Protein AF-A0A259CX98-F1 (afdb_monomer_lite)

Radius of gyration: 14.45 Å; chains: 1; bounding box: 29×12×44 Å

Foldseek 3Di:
DDPDDDDDPDPTVDDQLPQLVVLCVVPPPCSNVVSVVVVVVVVVVVD

Sequence (47 aa):
MYKLIAFDAYGTLFDVYSISQLAEEFFPGNGQALALMWRDRQIEYTR

Secondary structure (DSSP, 8-state):
--S-----TBTTTB-TTTHHHHHHHHSTT-HHHHHHHHHHHHHHHT-

Structure (mmCIF, N/CA/C/O backbone):
data_AF-A0A259CX98-F1
#
_entry.id   AF-A0A259CX98-F1
#
loop_
_atom_site.group_PDB
_atom_site.id
_atom_site.type_symbol
_atom_site.label_atom_id
_atom_site.label_alt_id
_atom_site.label_comp_id
_atom_site.label_asym_id
_atom_site.label_entity_id
_atom_site.label_seq_id
_atom_site.pdbx_PDB_ins_code
_atom_site.Cartn_x
_atom_site.Cartn_y
_atom_site.Cartn_z
_atom_site.occupancy
_atom_site.B_iso_or_equiv
_atom_site.auth_seq_id
_atom_site.auth_comp_id
_atom_site.auth_asym_id
_atom_site.auth_atom_id
_atom_site.pdbx_PDB_model_num
ATOM 1 N N . MET A 1 1 ? 13.251 6.972 -31.310 1.00 85.44 1 MET A N 1
ATOM 2 C CA . MET A 1 1 ? 11.868 6.598 -30.944 1.00 85.44 1 MET A CA 1
ATOM 3 C C . MET A 1 1 ? 11.939 5.436 -29.970 1.00 85.44 1 MET A C 1
ATOM 5 O O . MET A 1 1 ? 12.585 4.443 -30.292 1.00 85.44 1 MET A O 1
ATOM 9 N N . TYR A 1 2 ? 11.364 5.580 -28.776 1.00 87.19 2 TYR A N 1
ATOM 10 C CA . TYR A 1 2 ? 11.301 4.480 -27.811 1.00 87.19 2 TYR A CA 1
ATOM 11 C C . TYR A 1 2 ? 10.316 3.417 -28.302 1.00 87.19 2 TYR A C 1
ATOM 13 O O . TYR A 1 2 ? 9.288 3.752 -28.885 1.00 87.19 2 TYR A O 1
ATOM 21 N N . LYS A 1 3 ? 10.657 2.141 -28.101 1.00 92.75 3 LYS A N 1
ATOM 22 C CA . LYS A 1 3 ? 9.833 1.001 -28.538 1.00 92.75 3 LYS A CA 1
ATOM 23 C C . LYS A 1 3 ? 8.877 0.506 -27.453 1.00 92.75 3 LYS A C 1
ATOM 25 O O . LYS A 1 3 ? 7.894 -0.146 -27.777 1.00 92.75 3 LYS A O 1
ATOM 30 N N . LEU A 1 4 ? 9.169 0.810 -26.188 1.00 96.00 4 LEU A N 1
ATOM 31 C CA . LEU A 1 4 ? 8.333 0.473 -25.042 1.00 96.00 4 LEU A CA 1
ATOM 32 C C . LEU A 1 4 ? 8.639 1.421 -23.881 1.00 96.00 4 LEU A C 1
ATOM 34 O O . LEU A 1 4 ? 9.764 1.913 -23.766 1.00 96.00 4 LEU A O 1
ATOM 38 N N . ILE A 1 5 ? 7.637 1.656 -23.037 1.00 94.31 5 ILE A N 1
ATOM 39 C CA . ILE A 1 5 ? 7.764 2.399 -21.783 1.00 94.31 5 ILE A CA 1
ATOM 40 C C . ILE A 1 5 ? 7.189 1.509 -20.687 1.00 94.31 5 ILE A C 1
ATOM 42 O O . ILE A 1 5 ? 6.054 1.050 -20.799 1.00 94.31 5 ILE A O 1
ATOM 46 N N . ALA A 1 6 ? 7.989 1.247 -19.660 1.00 95.75 6 ALA A N 1
ATOM 47 C CA . ALA A 1 6 ? 7.564 0.516 -18.477 1.00 95.75 6 ALA A CA 1
ATOM 48 C C . ALA A 1 6 ? 7.420 1.492 -17.310 1.00 95.75 6 ALA A C 1
ATOM 50 O O . ALA A 1 6 ? 8.224 2.415 -17.168 1.00 95.75 6 ALA A O 1
ATOM 51 N N . PHE A 1 7 ? 6.403 1.262 -16.489 1.00 96.69 7 PHE A N 1
ATOM 52 C CA . PHE A 1 7 ? 6.127 2.039 -15.291 1.00 96.69 7 PHE A CA 1
ATOM 53 C C . PHE A 1 7 ? 6.198 1.121 -14.084 1.00 96.69 7 PHE A C 1
ATOM 55 O O . PHE A 1 7 ? 5.765 -0.032 -14.149 1.00 96.69 7 PHE A O 1
ATOM 62 N N . ASP A 1 8 ? 6.720 1.655 -12.987 1.00 94.19 8 ASP A N 1
ATOM 63 C CA . ASP A 1 8 ? 6.513 1.036 -11.689 1.00 94.19 8 ASP A CA 1
ATOM 64 C C . ASP A 1 8 ? 5.012 1.042 -11.349 1.00 94.19 8 ASP A C 1
ATOM 66 O O . ASP A 1 8 ? 4.239 1.861 -11.850 1.00 94.19 8 ASP A O 1
ATOM 70 N N . ALA A 1 9 ? 4.575 0.102 -10.525 1.00 94.75 9 ALA A N 1
ATOM 71 C CA . ALA A 1 9 ? 3.172 -0.040 -10.178 1.00 94.75 9 ALA A CA 1
ATOM 72 C C . ALA A 1 9 ? 2.813 0.853 -8.980 1.00 94.75 9 ALA A C 1
ATOM 74 O O . ALA A 1 9 ? 2.044 1.807 -9.108 1.00 94.75 9 ALA A O 1
ATOM 75 N N . TYR A 1 10 ? 3.374 0.561 -7.806 1.00 93.62 10 TYR A N 1
ATOM 76 C CA . TYR A 1 10 ? 2.915 1.105 -6.525 1.00 93.62 10 TYR A CA 1
ATOM 77 C C . TYR A 1 10 ? 3.570 2.446 -6.190 1.00 93.62 10 TYR A C 1
ATOM 79 O O . TYR A 1 10 ? 4.728 2.503 -5.775 1.00 93.62 10 TYR A O 1
ATOM 87 N N . GLY A 1 11 ? 2.793 3.524 -6.290 1.00 90.69 11 GLY A N 1
ATOM 88 C CA . GLY A 1 11 ? 3.267 4.902 -6.145 1.00 90.69 11 GLY A CA 1
ATOM 89 C C . GLY A 1 11 ? 3.557 5.589 -7.482 1.00 90.69 11 GLY A C 1
ATOM 90 O O . GLY A 1 11 ? 3.939 6.754 -7.481 1.00 90.69 11 GLY A O 1
ATOM 91 N N . THR A 1 12 ? 3.349 4.891 -8.605 1.00 95.38 12 THR A N 1
ATOM 92 C CA . THR A 1 12 ? 3.401 5.466 -9.960 1.00 95.38 12 THR A CA 1
ATOM 93 C C . THR A 1 12 ? 2.065 5.285 -10.684 1.00 95.38 12 THR A C 1
ATOM 95 O O . THR A 1 12 ? 1.454 6.273 -11.079 1.00 95.38 12 THR A O 1
ATOM 98 N N . LEU A 1 13 ? 1.582 4.045 -10.838 1.00 97.12 13 LEU A N 1
ATOM 99 C CA . LEU A 1 13 ? 0.275 3.753 -11.447 1.00 97.12 13 LEU A CA 1
ATOM 100 C C . LEU A 1 13 ? -0.849 3.621 -10.412 1.00 97.12 13 LEU A C 1
ATOM 102 O O . LEU A 1 13 ? -1.984 3.996 -10.692 1.00 97.12 13 LEU A O 1
ATOM 106 N N . PHE A 1 14 ? -0.540 3.088 -9.228 1.00 95.56 14 PHE A N 1
ATOM 107 C CA . PHE A 1 14 ? -1.503 2.863 -8.151 1.00 95.56 14 PHE A CA 1
ATOM 108 C C . PHE A 1 14 ? -1.214 3.756 -6.946 1.00 95.56 14 PHE A C 1
ATOM 110 O O . PHE A 1 14 ? -0.067 3.841 -6.497 1.00 95.56 14 PHE A O 1
ATOM 117 N N . ASP A 1 15 ? -2.265 4.365 -6.391 1.00 95.94 1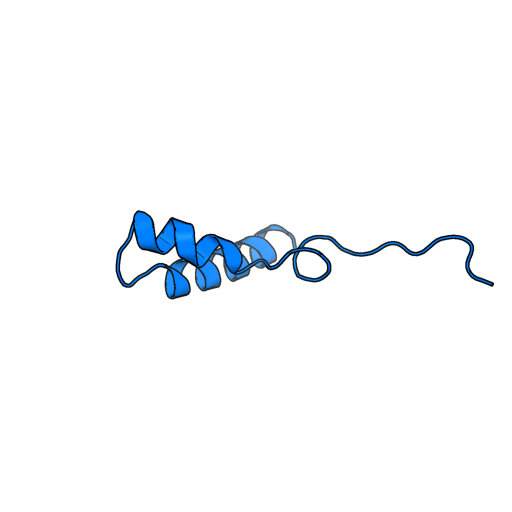5 ASP A N 1
ATOM 118 C CA . ASP A 1 15 ? -2.188 5.113 -5.137 1.00 95.94 15 ASP A CA 1
ATOM 119 C C . ASP A 1 15 ? -2.100 4.155 -3.944 1.00 95.94 15 ASP A C 1
ATOM 121 O O . ASP A 1 15 ? -3.044 3.435 -3.605 1.00 95.94 15 ASP A O 1
ATOM 125 N N . VAL A 1 16 ? -0.944 4.174 -3.291 1.00 94.56 16 VAL A N 1
ATOM 126 C CA . VAL A 1 16 ? -0.627 3.327 -2.140 1.00 94.56 16 VAL A CA 1
ATOM 127 C C . VAL A 1 16 ? -1.392 3.716 -0.874 1.00 94.56 16 VAL A C 1
ATOM 129 O O . VAL A 1 16 ? -1.474 2.906 0.046 1.00 94.56 16 VAL A O 1
ATOM 132 N N . TYR A 1 17 ? -1.988 4.910 -0.817 1.00 96.56 17 TYR A N 1
ATOM 133 C CA . TYR A 1 17 ? -2.752 5.384 0.341 1.00 96.56 17 TYR A CA 1
ATOM 134 C C . TYR A 1 17 ? -4.253 5.093 0.248 1.00 96.56 17 TYR A C 1
ATOM 136 O O . TYR A 1 17 ? -4.982 5.323 1.216 1.00 96.56 17 TYR A O 1
ATOM 144 N N . SER A 1 18 ? -4.715 4.510 -0.863 1.00 95.88 18 SER A N 1
ATOM 145 C CA . SER A 1 18 ? -6.112 4.090 -1.058 1.00 95.88 18 SER A CA 1
ATOM 146 C C . SER A 1 18 ? -6.610 3.099 0.007 1.00 95.88 18 SER A C 1
ATOM 148 O O . SER A 1 18 ? -7.792 3.089 0.343 1.00 95.88 18 SER A O 1
ATOM 150 N N . ILE A 1 19 ? -5.705 2.329 0.623 1.00 96.19 19 ILE A N 1
ATOM 151 C CA . ILE A 1 19 ? -6.023 1.404 1.722 1.00 96.19 19 ILE A CA 1
ATOM 152 C C . ILE A 1 19 ? -6.531 2.110 2.992 1.00 96.19 19 ILE A C 1
ATOM 154 O O . ILE A 1 19 ? -7.158 1.470 3.834 1.00 96.19 19 ILE A O 1
ATOM 158 N N . SER A 1 20 ? -6.300 3.422 3.132 1.00 97.81 20 SER A N 1
ATOM 159 C CA . SER A 1 20 ? -6.755 4.207 4.289 1.00 97.81 20 SER A CA 1
ATOM 160 C C . SER A 1 20 ? -8.270 4.153 4.488 1.00 97.81 20 SER A C 1
ATOM 162 O O . SER A 1 20 ? -8.715 4.135 5.630 1.00 97.81 20 SER A O 1
ATOM 164 N N . GLN A 1 21 ? -9.055 4.049 3.409 1.00 98.00 21 GLN A N 1
ATOM 165 C CA . GLN A 1 21 ? -10.510 3.914 3.494 1.00 98.00 21 GLN A CA 1
ATOM 166 C C . GLN A 1 21 ? -10.913 2.598 4.169 1.00 98.00 21 GLN A C 1
ATOM 168 O O . GLN A 1 21 ? -11.685 2.602 5.121 1.00 98.00 21 GLN A O 1
ATOM 173 N N . LEU A 1 22 ? -10.344 1.476 3.721 1.00 97.75 22 LEU A N 1
ATOM 174 C CA . LEU A 1 22 ? -10.622 0.170 4.320 1.00 97.75 22 LEU A CA 1
ATOM 175 C C . LEU A 1 22 ? -10.116 0.103 5.767 1.00 97.75 22 LEU A C 1
ATOM 177 O O . LEU A 1 22 ? -10.755 -0.474 6.641 1.00 97.75 22 LEU A O 1
ATOM 181 N N . ALA A 1 23 ? -8.961 0.713 6.031 1.00 98.06 23 ALA A N 1
ATOM 182 C CA . ALA A 1 23 ? -8.420 0.807 7.376 1.00 98.06 23 ALA A CA 1
ATOM 183 C C . ALA A 1 23 ? -9.330 1.623 8.308 1.00 98.06 23 ALA A C 1
ATOM 185 O O . ALA A 1 23 ? -9.462 1.261 9.469 1.00 98.06 23 ALA A O 1
ATOM 186 N N . GLU A 1 24 ? -9.989 2.669 7.811 1.00 98.44 24 GLU A N 1
ATOM 187 C CA . GLU A 1 24 ? -10.956 3.464 8.574 1.00 98.44 24 GLU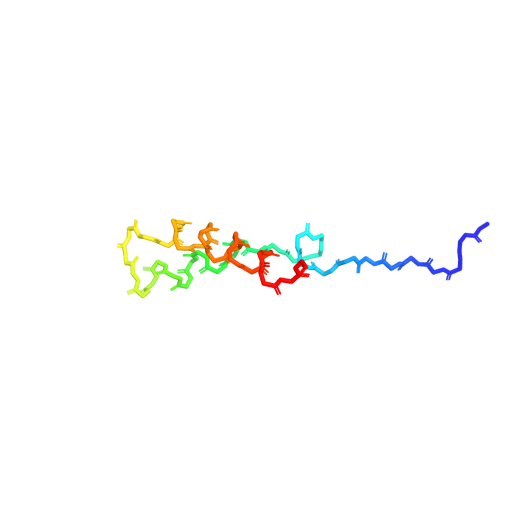 A CA 1
ATOM 188 C C . GLU A 1 24 ? -12.233 2.673 8.899 1.00 98.44 24 GLU A C 1
ATOM 190 O O . GLU A 1 24 ? -12.761 2.789 10.003 1.00 98.44 24 GLU A O 1
ATOM 195 N N . GLU A 1 25 ? -12.698 1.814 7.983 1.00 98.38 25 GLU A N 1
ATOM 196 C CA . GLU A 1 25 ? -13.841 0.919 8.225 1.00 98.38 25 GLU A CA 1
ATOM 197 C C . GLU A 1 25 ? -13.570 -0.072 9.369 1.00 98.38 25 GLU A C 1
ATOM 199 O O . GLU A 1 25 ? -14.458 -0.349 10.177 1.00 98.38 25 GLU A O 1
ATOM 204 N N . PHE A 1 26 ? -12.340 -0.587 9.470 1.00 98.12 26 PHE A N 1
ATOM 205 C CA . PHE A 1 26 ? -11.948 -1.518 10.534 1.00 98.12 26 PHE A CA 1
ATOM 206 C C . PHE A 1 26 ? -11.463 -0.829 11.814 1.00 98.12 26 PHE A C 1
ATOM 208 O O . PHE A 1 26 ? -11.641 -1.366 12.909 1.00 98.12 26 PHE A O 1
ATOM 215 N N . PHE A 1 27 ? -10.851 0.348 11.689 1.00 97.62 27 PHE A N 1
ATOM 216 C CA . PHE A 1 27 ? -10.232 1.099 12.778 1.00 97.62 27 PHE A CA 1
ATOM 217 C C . PHE A 1 27 ? -10.598 2.589 12.676 1.00 97.62 27 PHE A C 1
ATOM 219 O O . PHE A 1 27 ? -9.765 3.400 12.257 1.00 97.62 27 PHE A O 1
ATOM 226 N N . PRO A 1 28 ? -11.818 2.981 13.090 1.00 98.19 28 PRO A N 1
ATOM 227 C CA . PRO A 1 28 ? -12.264 4.368 12.999 1.00 98.19 28 PRO A CA 1
ATOM 228 C C . PRO A 1 28 ? -11.296 5.348 13.680 1.00 98.19 28 PRO A C 1
ATOM 230 O O . PRO A 1 28 ? -10.789 5.093 14.776 1.00 98.19 28 PRO A O 1
ATOM 233 N N . GLY A 1 29 ? -11.022 6.466 13.015 1.00 98.12 29 GLY A N 1
ATOM 234 C CA . GLY A 1 29 ? -10.071 7.510 13.386 1.00 98.12 29 GLY A CA 1
ATOM 235 C C . GLY A 1 29 ? -8.604 7.185 13.096 1.00 98.12 29 GLY A C 1
ATOM 236 O O . GLY A 1 29 ? -7.746 8.031 13.345 1.00 98.12 29 GLY A O 1
ATOM 237 N N . ASN A 1 30 ? -8.286 5.983 12.604 1.00 98.25 30 ASN A N 1
ATOM 238 C CA . ASN A 1 30 ? -6.908 5.499 12.470 1.00 98.25 30 ASN A CA 1
ATOM 239 C C . ASN A 1 30 ? -6.520 5.115 11.034 1.00 98.25 30 ASN A C 1
ATOM 241 O O . ASN A 1 30 ? -5.365 4.739 10.809 1.00 98.25 30 ASN A O 1
ATOM 245 N N . GLY A 1 31 ? -7.418 5.232 10.050 1.00 98.25 31 GLY A N 1
ATOM 246 C CA . GLY A 1 31 ? -7.174 4.740 8.693 1.00 98.25 31 GLY A CA 1
ATOM 247 C C . GLY A 1 31 ? -5.952 5.369 8.019 1.00 98.25 31 GLY A C 1
ATOM 248 O O . GLY A 1 31 ? -5.119 4.670 7.437 1.00 98.25 31 GLY A O 1
ATOM 249 N N . GLN A 1 32 ? -5.784 6.686 8.156 1.00 97.62 32 GLN A N 1
ATOM 250 C CA . GLN A 1 32 ? -4.648 7.403 7.571 1.00 97.62 32 GLN A CA 1
ATOM 251 C C . GLN A 1 32 ? -3.315 7.048 8.246 1.00 97.62 32 GLN A C 1
ATOM 253 O O . GLN A 1 32 ? -2.330 6.778 7.559 1.00 97.62 32 GLN A O 1
ATOM 258 N N . ALA A 1 33 ? -3.281 7.025 9.582 1.00 98.06 33 ALA A N 1
ATOM 259 C CA . ALA A 1 33 ? -2.077 6.682 10.338 1.00 98.06 33 ALA A CA 1
ATOM 260 C C . ALA A 1 33 ? -1.604 5.253 10.024 1.00 98.06 33 ALA A C 1
ATOM 262 O O . ALA A 1 33 ? -0.408 5.018 9.840 1.00 98.06 33 ALA A O 1
ATOM 263 N N . LEU A 1 34 ? -2.547 4.315 9.887 1.00 98.12 34 LEU A N 1
ATOM 264 C CA . LEU A 1 34 ? -2.259 2.940 9.495 1.00 98.12 34 LEU A CA 1
ATOM 265 C C . LEU A 1 34 ? -1.685 2.867 8.075 1.00 98.12 34 LEU A C 1
ATOM 267 O O . LEU A 1 34 ? -0.658 2.218 7.879 1.00 98.12 34 LEU A O 1
ATOM 271 N N . ALA A 1 35 ? -2.296 3.543 7.097 1.00 97.50 35 ALA A N 1
ATOM 272 C CA . ALA A 1 35 ? -1.825 3.525 5.710 1.00 97.50 35 ALA A CA 1
ATOM 273 C C . ALA A 1 35 ? -0.391 4.070 5.563 1.00 97.50 35 ALA A C 1
ATOM 275 O O . ALA A 1 35 ? 0.413 3.494 4.828 1.00 97.50 35 ALA A O 1
ATOM 276 N N . LEU A 1 36 ? -0.051 5.133 6.302 1.00 97.25 36 LEU A N 1
ATOM 277 C CA . LEU A 1 36 ? 1.308 5.684 6.346 1.00 97.25 36 LEU A CA 1
ATOM 278 C C . LEU A 1 36 ? 2.305 4.669 6.917 1.00 97.25 36 LEU A C 1
ATOM 280 O O . LEU A 1 36 ? 3.283 4.324 6.256 1.00 97.25 36 LEU A O 1
ATOM 284 N N . MET A 1 37 ? 2.016 4.126 8.105 1.00 97.31 37 MET A N 1
ATOM 285 C CA . ME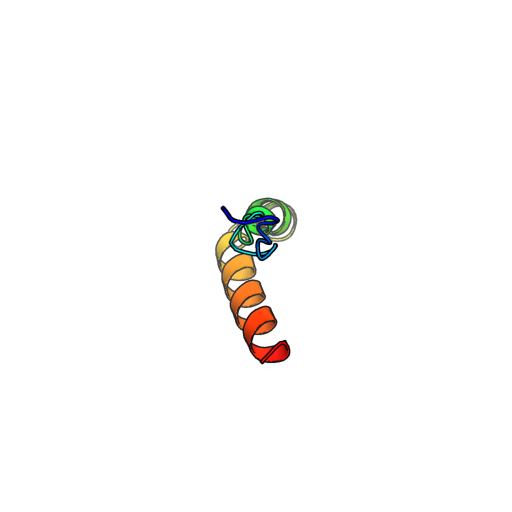T A 1 37 ? 2.877 3.131 8.751 1.00 97.31 37 MET A CA 1
ATOM 286 C C . MET A 1 37 ? 3.074 1.890 7.872 1.00 97.31 37 MET A C 1
ATOM 288 O O . MET A 1 37 ? 4.182 1.359 7.788 1.00 97.31 37 MET A O 1
ATOM 292 N N . TRP A 1 38 ? 2.013 1.418 7.211 1.00 96.19 38 TRP A N 1
ATOM 293 C CA . TRP A 1 38 ? 2.098 0.282 6.298 1.00 96.19 38 TRP A CA 1
ATOM 294 C C . TRP A 1 38 ? 3.089 0.584 5.178 1.00 96.19 38 TRP A C 1
ATOM 296 O O . TRP A 1 38 ? 4.014 -0.201 4.961 1.00 96.19 38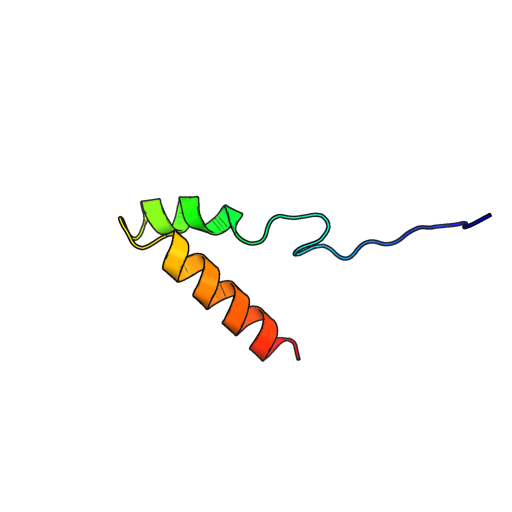 TRP A O 1
ATOM 306 N N . ARG A 1 39 ? 2.943 1.718 4.485 1.00 95.69 39 ARG A N 1
ATOM 307 C CA . ARG A 1 39 ? 3.822 2.054 3.360 1.00 95.69 39 ARG A CA 1
ATOM 308 C C . ARG A 1 39 ? 5.288 2.148 3.784 1.00 95.69 39 ARG A C 1
ATOM 310 O O . ARG A 1 39 ? 6.141 1.612 3.077 1.00 95.69 39 ARG A O 1
ATOM 317 N N . ASP A 1 40 ? 5.571 2.742 4.939 1.00 96.25 40 ASP A N 1
ATOM 318 C CA . ASP A 1 40 ? 6.934 2.822 5.473 1.00 96.25 40 ASP A CA 1
ATOM 319 C C . ASP A 1 40 ? 7.534 1.428 5.702 1.00 96.25 40 ASP A C 1
ATOM 321 O O . ASP A 1 40 ? 8.628 1.132 5.214 1.00 96.25 40 ASP A O 1
ATOM 325 N N . ARG A 1 41 ? 6.786 0.531 6.358 1.00 95.88 41 ARG A N 1
ATOM 326 C CA . ARG A 1 41 ? 7.212 -0.861 6.581 1.00 95.88 41 ARG A CA 1
ATOM 327 C C . ARG A 1 41 ? 7.377 -1.636 5.281 1.00 95.88 41 ARG A C 1
ATOM 329 O O . ARG A 1 41 ? 8.328 -2.397 5.140 1.00 95.88 41 ARG A O 1
ATOM 336 N N . GLN A 1 42 ? 6.474 -1.445 4.322 1.00 93.56 42 GLN A N 1
ATOM 337 C CA . GLN A 1 42 ? 6.565 -2.087 3.012 1.00 93.56 42 GLN A CA 1
ATOM 338 C C . GLN A 1 42 ? 7.887 -1.728 2.329 1.00 93.56 42 GLN A C 1
ATOM 340 O O . GLN A 1 42 ? 8.583 -2.620 1.855 1.00 93.56 42 GLN A O 1
ATOM 345 N N . ILE A 1 43 ? 8.244 -0.440 2.303 1.00 93.31 43 ILE A N 1
ATOM 346 C CA . ILE A 1 43 ? 9.499 0.021 1.703 1.00 93.31 43 ILE A CA 1
ATOM 347 C C . ILE A 1 43 ? 10.695 -0.572 2.453 1.00 93.31 43 ILE A C 1
ATOM 349 O O . ILE A 1 43 ? 11.617 -1.060 1.802 1.00 93.31 43 ILE A O 1
ATOM 353 N N . GLU A 1 44 ? 10.669 -0.574 3.789 1.00 95.62 44 GLU A N 1
ATOM 354 C CA . GLU A 1 44 ? 11.725 -1.146 4.635 1.00 95.62 44 GL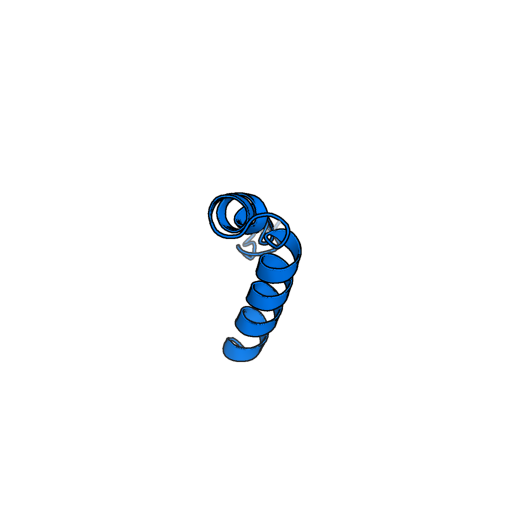U A CA 1
ATOM 355 C C . GLU A 1 44 ? 12.019 -2.615 4.291 1.00 95.62 44 GLU A C 1
ATOM 357 O O . GLU A 1 44 ? 13.178 -2.968 4.102 1.00 95.62 44 GLU A O 1
ATOM 362 N N . TYR A 1 45 ? 10.989 -3.454 4.137 1.00 91.44 45 TYR A N 1
ATOM 363 C CA . TYR A 1 45 ? 11.155 -4.882 3.821 1.00 91.44 45 TYR A CA 1
ATOM 364 C C . TYR A 1 45 ? 11.556 -5.180 2.371 1.00 91.44 45 TYR A C 1
ATOM 366 O O . TYR A 1 45 ? 11.961 -6.302 2.073 1.00 91.44 45 TYR A O 1
ATOM 374 N N . THR A 1 46 ? 11.399 -4.219 1.461 1.00 83.69 46 THR A N 1
ATOM 375 C CA . THR A 1 46 ? 11.730 -4.387 0.031 1.00 83.69 46 THR A CA 1
ATOM 376 C C . THR A 1 46 ? 13.078 -3.787 -0.370 1.00 83.69 46 THR A C 1
ATOM 378 O O . THR A 1 46 ? 13.427 -3.836 -1.550 1.00 83.69 46 THR A O 1
ATOM 381 N N . ARG A 1 47 ? 13.810 -3.203 0.582 1.00 72.50 47 ARG A N 1
ATOM 382 C CA . ARG A 1 47 ? 15.156 -2.656 0.373 1.00 72.50 47 ARG A CA 1
ATOM 383 C C . ARG A 1 47 ? 16.256 -3.699 0.512 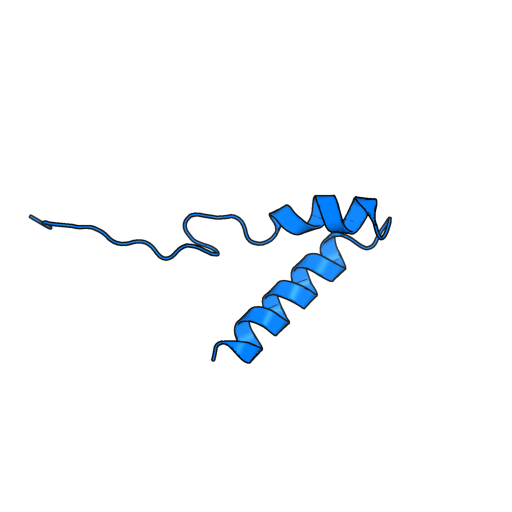1.00 72.50 47 ARG A C 1
ATOM 385 O O . ARG A 1 47 ? 16.070 -4.673 1.269 1.00 72.50 47 ARG A O 1
#

pLDDT: mean 95.01, std 4.63, range [72.5, 98.44]